Protein AF-E6ML93-F1 (afdb_monomer_lite)

Organism: NCBI:txid888832

Foldseek 3Di:
DDDDDDPPDDPPDPDDDPDDDPVPPDLVRSLVVLVVVLVVLVVDPVLVVDPVSVVVSVVSVVVSVVSVVVVVVP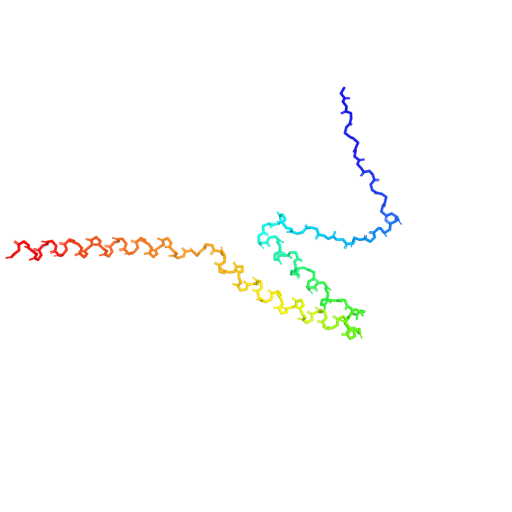DDDPCPVVVVVVVVVVVVVVVVVVVVVVVD

Structure (mmCIF, N/CA/C/O backbone):
data_AF-E6ML93-F1
#
_entry.id   AF-E6ML93-F1
#
loop_
_atom_site.group_PDB
_atom_site.id
_atom_site.type_symbol
_atom_site.label_atom_id
_atom_site.label_alt_id
_atom_site.label_comp_id
_atom_site.label_asym_id
_atom_site.label_entity_id
_atom_site.label_seq_id
_atom_site.pdbx_PDB_ins_code
_atom_site.Cartn_x
_atom_site.Cartn_y
_atom_site.Cartn_z
_atom_site.occupancy
_atom_site.B_iso_or_equiv
_atom_site.auth_seq_id
_atom_site.auth_comp_id
_atom_site.auth_asym_id
_atom_site.auth_atom_id
_atom_site.pdbx_PDB_model_num
ATOM 1 N N . MET A 1 1 ? 18.439 34.388 29.433 1.00 46.72 1 MET A N 1
ATOM 2 C CA . MET A 1 1 ? 18.130 33.172 28.654 1.00 46.72 1 MET A CA 1
ATOM 3 C C . MET A 1 1 ? 16.650 32.902 28.837 1.00 46.72 1 MET A C 1
ATOM 5 O O . MET A 1 1 ? 16.249 32.885 29.992 1.00 46.72 1 MET A O 1
ATOM 9 N N . PRO A 1 2 ? 15.820 32.822 27.786 1.00 44.69 2 PRO A N 1
ATOM 10 C CA . PRO A 1 2 ? 14.418 32.488 27.986 1.00 44.69 2 PRO A CA 1
ATOM 11 C C . PRO A 1 2 ? 14.290 30.976 28.191 1.00 44.69 2 PRO A C 1
ATOM 13 O O . PRO A 1 2 ? 14.747 30.184 27.366 1.00 44.69 2 PRO A O 1
ATOM 16 N N . GLU A 1 3 ? 13.727 30.597 29.334 1.00 46.41 3 GLU A N 1
ATOM 17 C CA . GLU A 1 3 ? 13.423 29.215 29.683 1.00 46.41 3 GLU A CA 1
ATOM 18 C C . GLU A 1 3 ? 12.369 28.643 28.729 1.00 46.41 3 GLU A C 1
ATOM 20 O O . GLU A 1 3 ? 11.374 29.291 28.404 1.00 46.41 3 GLU A O 1
ATOM 25 N N . THR A 1 4 ? 12.608 27.421 28.258 1.00 53.28 4 THR A N 1
ATOM 26 C CA . THR A 1 4 ? 11.648 26.673 27.444 1.00 53.28 4 THR A CA 1
ATOM 27 C C . THR A 1 4 ? 10.592 26.098 28.379 1.00 53.28 4 THR A C 1
ATOM 29 O O . THR A 1 4 ? 10.860 25.149 29.113 1.00 53.28 4 THR A O 1
ATOM 32 N N . THR A 1 5 ? 9.397 26.682 28.379 1.00 48.41 5 THR A N 1
ATOM 33 C CA . THR A 1 5 ? 8.251 26.147 29.113 1.00 48.41 5 THR A CA 1
ATOM 34 C C . THR A 1 5 ? 7.793 24.847 28.452 1.00 48.41 5 THR A C 1
ATOM 36 O O . THR A 1 5 ? 7.160 24.839 27.397 1.00 48.41 5 THR A O 1
ATOM 39 N N . LEU A 1 6 ? 8.141 23.716 29.067 1.00 51.06 6 LEU A N 1
ATOM 40 C CA . LEU A 1 6 ? 7.543 22.420 28.755 1.00 51.06 6 LEU A CA 1
ATOM 41 C C . LEU A 1 6 ? 6.042 22.500 29.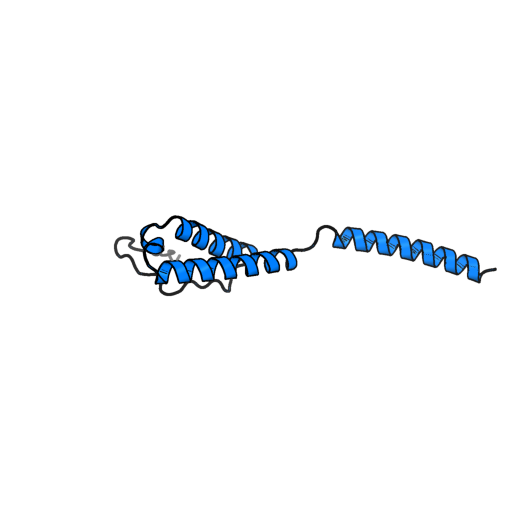064 1.00 51.06 6 LEU A C 1
ATOM 43 O O . LEU A 1 6 ? 5.653 22.733 30.207 1.00 51.06 6 LEU A O 1
ATOM 47 N N . SER A 1 7 ? 5.211 22.337 28.032 1.00 51.94 7 SER A N 1
ATOM 48 C CA . SER A 1 7 ? 3.752 22.292 28.150 1.00 51.94 7 SER A CA 1
ATOM 49 C C . SER A 1 7 ? 3.344 21.117 29.042 1.00 51.94 7 SER A C 1
ATOM 51 O O . SER A 1 7 ? 3.380 19.959 28.621 1.00 51.94 7 SER A O 1
ATOM 53 N N . THR A 1 8 ? 2.988 21.399 30.294 1.00 50.34 8 THR A N 1
ATOM 54 C CA . THR A 1 8 ? 2.405 20.424 31.217 1.00 50.34 8 THR A CA 1
ATOM 55 C C . THR A 1 8 ? 0.971 20.138 30.787 1.00 50.34 8 THR A C 1
ATOM 57 O O . THR A 1 8 ? 0.040 20.823 31.206 1.00 50.34 8 THR A O 1
ATOM 60 N N . HIS A 1 9 ? 0.789 19.148 29.915 1.00 57.34 9 HIS A N 1
ATOM 61 C CA . HIS A 1 9 ? -0.539 18.633 29.604 1.00 57.34 9 HIS A CA 1
ATOM 62 C C . HIS A 1 9 ? -1.047 17.801 30.787 1.00 57.34 9 HIS A C 1
ATOM 64 O O . HIS A 1 9 ? -0.460 16.785 31.152 1.00 57.34 9 HIS A O 1
ATOM 70 N N . ASP A 1 10 ? -2.127 18.274 31.405 1.00 51.38 10 ASP A N 1
ATOM 71 C CA . ASP A 1 10 ? -2.865 17.567 32.446 1.00 51.38 10 ASP A CA 1
ATOM 72 C C . ASP A 1 10 ? -3.666 16.414 31.816 1.00 51.38 10 ASP A C 1
ATOM 74 O O . ASP A 1 10 ? -4.668 16.637 31.138 1.00 51.38 10 ASP A O 1
ATOM 78 N N . PHE A 1 11 ? -3.216 15.172 32.022 1.00 57.94 11 PHE A N 1
ATOM 79 C CA . PHE A 1 11 ? -3.864 13.962 31.493 1.00 57.94 11 PHE A CA 1
ATOM 80 C C . PHE A 1 11 ? -5.152 13.572 32.241 1.00 57.94 11 PHE A C 1
ATOM 82 O O . PHE A 1 11 ? -5.781 12.572 31.895 1.00 57.94 11 PHE A O 1
ATOM 89 N N . THR A 1 12 ? -5.551 14.327 33.270 1.00 58.28 12 THR A N 1
ATOM 90 C CA . THR A 1 12 ? -6.735 14.025 34.092 1.00 58.28 12 THR A CA 1
ATOM 91 C C . THR A 1 12 ? -8.039 14.490 33.436 1.00 58.28 12 THR A C 1
ATOM 93 O O . THR A 1 12 ? -9.109 13.961 33.728 1.00 58.28 12 THR A O 1
ATOM 96 N N . ASN A 1 13 ? -7.949 15.431 32.493 1.00 58.75 13 ASN A N 1
ATOM 97 C CA . ASN A 1 13 ? -9.050 15.844 31.636 1.00 58.75 13 ASN A CA 1
ATOM 98 C C . ASN A 1 13 ? -8.859 15.188 30.267 1.00 58.75 13 ASN A C 1
ATOM 100 O O . ASN A 1 13 ? -8.011 15.612 29.484 1.00 58.75 13 ASN A O 1
ATOM 104 N N . VAL A 1 14 ? -9.622 14.130 29.977 1.00 60.66 14 VAL A N 1
ATOM 105 C CA . VAL A 1 14 ? -9.615 13.495 28.651 1.00 60.66 14 VAL A CA 1
ATOM 106 C C . VAL A 1 14 ? -10.206 14.488 27.652 1.00 60.66 14 VAL A C 1
ATOM 108 O O . VAL A 1 14 ? -11.418 14.559 27.469 1.00 60.66 14 VAL A O 1
ATOM 111 N N . VAL A 1 15 ? -9.349 15.301 27.039 1.00 69.56 15 VAL A N 1
ATOM 112 C CA . VAL A 1 15 ? -9.730 16.140 25.906 1.00 69.56 15 VAL A CA 1
ATOM 113 C C . VAL A 1 15 ? -9.877 15.214 24.707 1.00 69.56 15 VAL A C 1
ATOM 115 O O . VAL A 1 15 ? -8.919 14.564 24.287 1.00 69.56 15 VAL A O 1
ATOM 118 N N . GLU A 1 16 ? -11.095 15.119 24.183 1.00 72.75 16 GLU A N 1
ATOM 119 C CA . GLU A 1 16 ? -11.364 14.363 22.967 1.00 72.75 16 GLU A CA 1
ATOM 120 C C . GLU A 1 16 ? -10.593 14.983 21.794 1.00 72.75 16 GLU A C 1
ATOM 122 O O . GLU A 1 16 ? -10.640 16.194 21.557 1.00 72.75 16 GLU A O 1
ATOM 127 N N . ILE A 1 17 ? -9.854 14.154 21.057 1.00 75.44 17 ILE A N 1
ATOM 128 C CA . ILE A 1 17 ? -9.166 14.594 19.845 1.00 75.44 17 ILE A CA 1
ATOM 129 C C . ILE A 1 17 ? -10.212 14.687 18.734 1.00 75.44 17 ILE A C 1
ATOM 131 O O . ILE A 1 17 ? -10.640 13.673 18.191 1.00 75.44 17 ILE A O 1
ATOM 135 N N . VAL A 1 18 ? -10.608 15.913 18.390 1.00 72.94 18 VAL A N 1
ATOM 136 C CA . VAL A 1 18 ? -11.634 16.178 17.365 1.00 72.94 18 VAL A CA 1
ATOM 137 C C . VAL A 1 18 ? -11.100 15.960 15.942 1.00 72.94 18 VAL A C 1
ATOM 139 O O . VAL A 1 18 ? -11.849 15.569 15.050 1.00 72.94 18 VAL A O 1
ATOM 142 N N . LEU A 1 19 ? -9.804 16.198 15.710 1.00 76.81 19 LEU A N 1
ATOM 143 C CA . LEU A 1 19 ? -9.170 16.034 14.402 1.00 76.81 19 LEU A CA 1
ATOM 144 C C . LEU A 1 19 ? -7.708 15.608 14.557 1.00 76.81 19 LEU A C 1
ATOM 146 O O . LEU 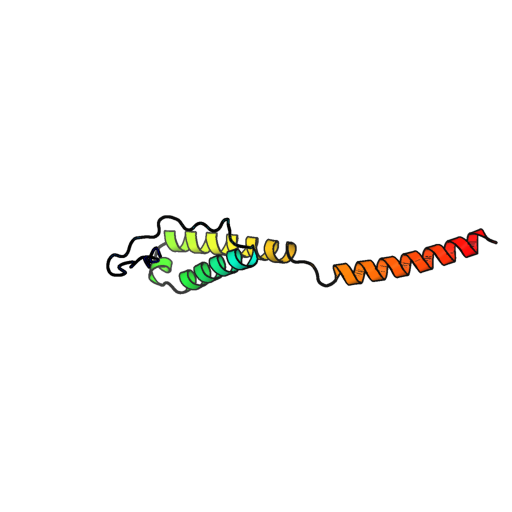A 1 19 ? -6.983 16.156 15.384 1.00 76.81 19 LEU A O 1
ATOM 150 N N . THR A 1 20 ? -7.269 14.668 13.720 1.00 82.06 20 THR A N 1
ATOM 151 C CA . THR A 1 20 ? -5.849 14.331 13.556 1.00 82.06 20 THR A CA 1
ATOM 152 C C . THR A 1 20 ? -5.403 14.768 12.164 1.00 82.06 20 THR A C 1
ATOM 154 O O . THR A 1 20 ? -5.960 14.304 11.172 1.00 82.06 20 THR A O 1
ATOM 157 N N . ASP A 1 21 ? -4.420 15.665 12.083 1.00 86.00 21 ASP A N 1
ATOM 158 C CA . ASP A 1 21 ? -3.811 16.053 10.808 1.00 86.00 21 ASP A CA 1
ATOM 159 C C . ASP A 1 21 ? -2.804 14.983 10.362 1.00 86.00 21 ASP A C 1
ATOM 161 O O . ASP A 1 21 ? -1.768 14.777 10.997 1.00 86.00 21 ASP A O 1
ATOM 165 N N . LEU A 1 22 ? -3.125 14.298 9.264 1.00 88.12 22 LEU A N 1
ATOM 166 C CA . LEU A 1 22 ? -2.285 13.266 8.660 1.00 88.12 22 LEU A CA 1
ATOM 167 C C . LEU A 1 22 ? -1.602 13.743 7.368 1.00 88.12 22 LEU A C 1
ATOM 169 O O . LEU A 1 22 ? -0.828 12.991 6.778 1.00 88.12 22 LEU A O 1
ATOM 173 N N . SER A 1 23 ? -1.837 14.985 6.922 1.00 87.00 23 SER A N 1
ATOM 174 C CA . SER A 1 23 ? -1.396 15.463 5.601 1.00 87.00 23 SER A CA 1
ATOM 175 C C . SER A 1 23 ? 0.120 15.630 5.492 1.00 87.00 23 SER A C 1
ATOM 177 O O . SER A 1 23 ? 0.667 15.735 4.396 1.00 87.00 23 SER A O 1
ATOM 179 N N . ARG A 1 24 ? 0.804 15.703 6.636 1.00 88.62 24 ARG A N 1
ATOM 180 C CA . ARG A 1 24 ? 2.259 15.865 6.732 1.00 88.62 24 ARG A CA 1
ATOM 181 C C . ARG A 1 24 ? 3.004 14.539 6.880 1.00 88.62 24 ARG A C 1
ATOM 183 O O . ARG A 1 24 ? 4.234 14.548 6.928 1.00 88.62 24 ARG A O 1
ATOM 190 N N . LEU A 1 25 ? 2.290 13.416 6.985 1.00 90.88 25 LEU A N 1
ATOM 191 C CA . LEU A 1 25 ? 2.902 12.095 7.069 1.00 90.88 25 LEU A CA 1
ATOM 192 C C . LEU A 1 25 ? 3.364 11.636 5.686 1.00 90.88 25 LEU A C 1
ATOM 194 O O . LEU A 1 25 ? 2.689 11.846 4.682 1.00 90.88 25 LEU A O 1
ATOM 198 N N . ASN A 1 26 ? 4.518 10.970 5.636 1.00 91.44 26 ASN A N 1
ATOM 199 C CA . ASN A 1 26 ? 4.894 10.233 4.433 1.00 91.44 26 ASN A CA 1
ATOM 200 C C . ASN A 1 26 ? 3.945 9.036 4.230 1.00 91.44 26 ASN A C 1
ATOM 202 O O . ASN A 1 26 ? 3.368 8.537 5.198 1.00 91.44 26 ASN A O 1
ATOM 206 N N . ASN A 1 27 ? 3.819 8.552 2.988 1.00 89.56 27 ASN A N 1
ATOM 207 C CA . ASN A 1 27 ? 2.871 7.486 2.626 1.00 89.56 27 ASN A CA 1
ATOM 208 C C . ASN A 1 27 ? 2.997 6.241 3.518 1.00 89.56 27 ASN A C 1
ATOM 210 O O . ASN A 1 27 ? 1.994 5.660 3.917 1.00 89.56 27 ASN A O 1
ATOM 214 N N . GLY A 1 28 ? 4.226 5.848 3.872 1.00 90.12 28 GLY A N 1
ATOM 215 C CA . GLY A 1 28 ? 4.459 4.701 4.749 1.00 90.12 28 GLY A CA 1
ATOM 216 C C . GLY A 1 28 ? 3.949 4.931 6.175 1.00 90.12 28 GLY A C 1
ATOM 217 O O . GLY A 1 28 ? 3.288 4.065 6.739 1.00 90.12 28 GLY A O 1
ATOM 218 N N . ALA A 1 29 ? 4.220 6.100 6.756 1.00 92.38 29 ALA A N 1
ATOM 219 C CA . ALA A 1 29 ? 3.761 6.465 8.094 1.00 92.38 29 ALA A CA 1
ATOM 220 C C . ALA A 1 29 ? 2.236 6.626 8.154 1.00 92.38 29 ALA A C 1
ATOM 222 O O . ALA A 1 29 ? 1.618 6.182 9.121 1.00 92.38 29 ALA A O 1
ATOM 223 N N . HIS A 1 30 ? 1.637 7.210 7.112 1.00 93.56 30 HIS A N 1
ATOM 224 C CA . HIS A 1 30 ? 0.187 7.303 6.970 1.00 93.56 30 HIS A CA 1
ATOM 225 C C . HIS A 1 30 ? -0.452 5.906 6.959 1.00 93.56 30 HIS A C 1
ATOM 227 O O . HIS A 1 30 ? -1.287 5.603 7.811 1.00 93.56 30 HIS A O 1
ATOM 233 N N . PHE A 1 31 ? 0.028 5.017 6.085 1.00 93.81 31 PHE A N 1
ATOM 234 C CA . PHE A 1 31 ? -0.480 3.651 5.980 1.00 93.81 31 PHE A CA 1
ATOM 235 C C . PHE A 1 31 ? -0.360 2.873 7.297 1.00 93.81 31 PHE A C 1
ATOM 237 O O . PHE A 1 31 ? -1.313 2.232 7.739 1.00 93.81 31 PHE A O 1
ATOM 244 N N . GLN A 1 32 ? 0.793 2.955 7.971 1.00 94.12 32 GLN A N 1
ATOM 245 C CA . GLN A 1 32 ? 0.997 2.283 9.260 1.00 94.12 32 GLN A CA 1
ATOM 246 C C . GLN A 1 32 ? 0.050 2.807 10.344 1.00 94.12 32 GLN A C 1
ATOM 248 O O . GLN A 1 32 ? -0.461 2.024 11.145 1.00 94.12 32 GLN A O 1
ATOM 253 N N . PHE A 1 33 ? -0.221 4.114 10.365 1.00 93.75 33 PHE A N 1
ATOM 254 C CA . PHE A 1 33 ? -1.191 4.690 11.289 1.00 93.75 33 PHE A CA 1
ATOM 255 C C . PHE A 1 33 ? -2.599 4.126 11.050 1.00 93.75 33 PHE A C 1
ATOM 257 O O . PHE A 1 33 ? -3.212 3.609 11.986 1.00 93.75 33 PHE A O 1
ATOM 264 N N . ILE A 1 34 ? -3.085 4.151 9.805 1.00 93.69 34 ILE A N 1
ATOM 265 C CA . ILE A 1 34 ? -4.421 3.639 9.459 1.00 93.69 34 ILE A CA 1
ATOM 266 C C . ILE A 1 34 ? -4.525 2.135 9.741 1.00 93.69 34 ILE A C 1
ATOM 268 O O . ILE A 1 34 ? -5.527 1.682 10.301 1.00 93.69 34 ILE A O 1
ATOM 272 N N . LYS A 1 35 ? -3.472 1.366 9.446 1.00 94.62 35 LYS A N 1
ATOM 273 C CA . LYS A 1 35 ? -3.396 -0.061 9.771 1.00 94.62 35 LYS A CA 1
ATOM 274 C C . LYS A 1 35 ? -3.522 -0.312 11.273 1.00 94.62 35 LYS A C 1
ATOM 276 O O . LYS A 1 35 ? -4.347 -1.122 11.678 1.00 94.62 35 LYS A O 1
ATOM 281 N N . ASN A 1 36 ? -2.771 0.411 12.104 1.00 94.50 36 ASN A N 1
ATOM 282 C CA . ASN A 1 36 ? -2.840 0.265 13.561 1.00 94.50 36 ASN A CA 1
ATOM 283 C C . ASN A 1 36 ? -4.234 0.601 14.111 1.00 94.50 36 ASN A C 1
ATOM 285 O O . ASN A 1 36 ? -4.726 -0.080 15.012 1.00 94.50 36 ASN A O 1
ATOM 289 N N . VAL A 1 37 ? -4.883 1.631 13.559 1.00 91.75 37 VAL A N 1
ATOM 290 C CA . VAL A 1 37 ? -6.263 1.992 13.909 1.00 91.75 37 VAL A CA 1
ATOM 291 C C . VAL A 1 37 ? -7.229 0.870 13.523 1.00 91.75 37 VAL A C 1
ATOM 293 O O . VAL A 1 37 ? -8.035 0.454 14.355 1.00 91.75 37 VAL A O 1
ATOM 296 N N . SER A 1 38 ? -7.116 0.331 12.305 1.00 92.19 38 SER A N 1
ATOM 297 C CA . SER A 1 38 ? -7.938 -0.788 11.828 1.00 92.19 38 SER A CA 1
ATOM 298 C C . SER A 1 38 ? -7.750 -2.051 12.679 1.00 92.19 38 SER A C 1
ATOM 300 O O . SER A 1 38 ? -8.734 -2.634 13.138 1.00 92.19 38 SER A O 1
ATOM 302 N N . ASP A 1 39 ? -6.500 -2.413 12.989 1.00 91.62 39 ASP A N 1
ATOM 303 C CA . ASP A 1 39 ? -6.152 -3.554 13.842 1.00 91.62 39 ASP A CA 1
ATOM 304 C C . ASP A 1 39 ? -6.734 -3.376 15.257 1.00 91.62 39 ASP A C 1
ATOM 306 O O . ASP A 1 39 ? -7.309 -4.306 15.831 1.00 91.62 39 ASP A O 1
ATOM 310 N N . ARG A 1 40 ? -6.670 -2.160 15.819 1.00 91.12 40 ARG A N 1
ATOM 311 C CA . ARG A 1 40 ? -7.250 -1.863 17.135 1.00 91.12 40 ARG A CA 1
ATOM 312 C C . ARG A 1 40 ? -8.774 -1.962 17.126 1.00 91.12 40 ARG A C 1
ATOM 314 O O . ARG A 1 40 ? -9.331 -2.609 18.015 1.00 91.12 40 ARG A O 1
ATOM 321 N N . LEU A 1 41 ? -9.437 -1.383 16.125 1.00 88.19 41 LEU A N 1
ATOM 322 C CA . LEU A 1 41 ? -10.889 -1.483 15.922 1.00 88.19 41 LEU A CA 1
ATOM 323 C C . LEU A 1 41 ? -11.341 -2.942 15.787 1.00 88.19 41 LEU A C 1
ATOM 325 O O . LEU A 1 41 ? -12.372 -3.330 16.333 1.00 88.19 41 LEU A O 1
ATOM 329 N N . ALA A 1 42 ? -10.535 -3.784 15.140 1.00 83.06 42 ALA A N 1
ATOM 330 C CA . ALA A 1 42 ? -10.794 -5.214 15.037 1.00 83.06 42 ALA A CA 1
ATOM 331 C C . ALA A 1 42 ? -10.669 -5.963 16.378 1.00 83.06 42 ALA A C 1
ATOM 333 O O . ALA A 1 42 ? -11.116 -7.104 16.466 1.00 83.06 42 ALA A O 1
ATOM 334 N N . THR A 1 43 ? -10.117 -5.365 17.433 1.00 87.56 43 THR A N 1
ATOM 335 C CA . THR A 1 43 ? -10.085 -5.963 18.783 1.00 87.56 43 THR A CA 1
ATOM 336 C C . THR A 1 43 ? -11.145 -5.399 19.728 1.00 87.56 43 THR A C 1
ATOM 338 O O . THR A 1 43 ? -11.399 -6.000 20.769 1.00 87.56 43 THR A O 1
ATOM 341 N N . ASP A 1 44 ? -11.786 -4.280 19.378 1.00 86.56 44 ASP A N 1
ATOM 342 C CA . ASP A 1 44 ? -12.769 -3.623 20.239 1.00 86.56 44 ASP A CA 1
ATOM 343 C C . ASP A 1 44 ? -14.147 -4.297 20.141 1.00 86.56 44 ASP A C 1
ATOM 345 O O . ASP A 1 44 ? -14.857 -4.204 19.137 1.00 86.56 44 ASP A O 1
ATOM 349 N N . THR A 1 45 ? -14.536 -4.990 21.210 1.00 82.06 45 THR A N 1
ATOM 350 C CA . THR A 1 45 ? -15.798 -5.733 21.289 1.00 82.06 45 THR A CA 1
ATOM 351 C C . THR A 1 45 ? -17.021 -4.815 21.276 1.00 82.06 45 THR A C 1
ATOM 353 O O . THR A 1 45 ? -18.023 -5.150 20.650 1.00 82.06 45 THR A O 1
ATOM 356 N N . LYS A 1 46 ? -16.939 -3.629 21.895 1.00 83.25 46 LYS A N 1
ATOM 357 C CA . LYS A 1 46 ? -18.085 -2.710 22.013 1.00 83.25 46 LYS A CA 1
ATOM 358 C C . LYS A 1 46 ? -18.443 -2.089 20.667 1.00 83.25 46 LYS A C 1
ATOM 360 O O . LYS A 1 46 ? -19.617 -1.917 20.350 1.00 83.25 46 LYS A O 1
ATOM 365 N N . ILE A 1 47 ? -17.432 -1.769 19.859 1.00 79.25 47 ILE A N 1
ATOM 366 C CA . ILE A 1 47 ? -17.638 -1.214 18.514 1.00 79.25 47 ILE A CA 1
ATOM 367 C C . ILE A 1 47 ? -18.186 -2.289 17.570 1.00 79.25 47 ILE A C 1
ATOM 369 O O . ILE A 1 47 ? -19.055 -1.998 16.749 1.00 79.25 47 ILE A O 1
ATOM 373 N N . LYS A 1 48 ? -17.741 -3.542 17.716 1.00 76.94 48 LYS A N 1
ATOM 374 C CA . LYS A 1 48 ? -18.233 -4.668 16.909 1.00 76.94 48 LYS A CA 1
ATOM 375 C C . LYS A 1 48 ? -19.687 -5.036 17.168 1.00 76.94 48 LYS A C 1
ATOM 377 O O . LYS A 1 48 ? -20.343 -5.526 16.256 1.00 76.94 48 LYS A O 1
ATOM 382 N N . GLU A 1 49 ? -20.191 -4.832 18.377 1.00 84.00 49 GLU A N 1
ATOM 383 C CA . GLU A 1 49 ? -21.595 -5.103 18.711 1.00 84.00 49 GLU A CA 1
ATOM 384 C C . GLU A 1 49 ? -22.548 -4.040 18.133 1.00 84.00 49 GLU A C 1
ATOM 386 O O . GLU A 1 49 ? -23.739 -4.295 17.962 1.00 84.00 49 GLU A O 1
ATOM 391 N N . ASN A 1 50 ? -22.029 -2.863 17.769 1.00 87.69 50 ASN A N 1
ATOM 392 C CA . ASN A 1 50 ? -22.801 -1.785 17.162 1.00 87.69 50 ASN A CA 1
ATOM 393 C C . ASN A 1 50 ? -22.835 -1.915 15.626 1.00 87.69 50 ASN A C 1
ATOM 395 O O . ASN A 1 50 ? -21.795 -1.916 14.969 1.00 87.69 50 ASN A O 1
ATOM 399 N N . ALA A 1 51 ? -24.034 -1.933 15.033 1.00 86.69 51 ALA A N 1
ATOM 400 C CA . ALA A 1 51 ? -24.222 -2.002 13.579 1.00 86.69 51 ALA A CA 1
ATOM 401 C C . ALA A 1 51 ? -23.537 -0.850 12.812 1.00 86.69 51 ALA A C 1
ATOM 403 O O . ALA A 1 51 ? -22.976 -1.067 11.738 1.00 86.69 51 ALA A O 1
ATOM 404 N N . VAL A 1 52 ? -23.528 0.363 13.375 1.00 87.88 52 VAL A N 1
ATOM 405 C CA . VAL A 1 52 ? -22.805 1.513 12.804 1.00 87.88 52 VAL A CA 1
ATOM 406 C C . VAL A 1 52 ? -21.297 1.270 12.864 1.00 87.88 52 VAL A C 1
ATOM 408 O O . VAL A 1 52 ? -20.591 1.513 11.889 1.00 87.88 52 VAL A O 1
ATOM 411 N N . GLY A 1 53 ? -20.808 0.723 13.981 1.00 84.88 53 GLY A N 1
ATOM 412 C CA . GLY A 1 53 ? -19.401 0.366 14.156 1.00 84.88 53 GLY A CA 1
ATOM 413 C C . GLY A 1 53 ? -18.936 -0.682 13.145 1.00 84.88 53 GLY A C 1
ATOM 414 O O . GLY A 1 53 ? -17.888 -0.514 12.528 1.00 84.88 53 GLY A O 1
ATOM 415 N N . GLN A 1 54 ? -19.747 -1.711 12.886 1.00 86.62 54 GLN A N 1
ATOM 416 C CA . GLN A 1 54 ? -19.455 -2.716 11.857 1.00 86.62 54 GLN A CA 1
ATOM 417 C C . GLN A 1 54 ? -19.361 -2.111 10.451 1.00 86.62 54 GLN A C 1
ATOM 419 O O . GLN A 1 54 ? -18.447 -2.454 9.698 1.00 86.62 54 GLN A O 1
ATOM 424 N N . ALA A 1 55 ? -20.273 -1.200 10.098 1.00 88.81 55 ALA A N 1
ATOM 425 C CA . ALA A 1 55 ? -20.245 -0.521 8.804 1.00 88.81 55 ALA A CA 1
ATOM 426 C C . ALA A 1 55 ? -18.975 0.330 8.634 1.00 88.81 55 ALA A C 1
ATOM 428 O O . ALA A 1 55 ? -18.344 0.286 7.578 1.00 88.81 55 ALA A O 1
A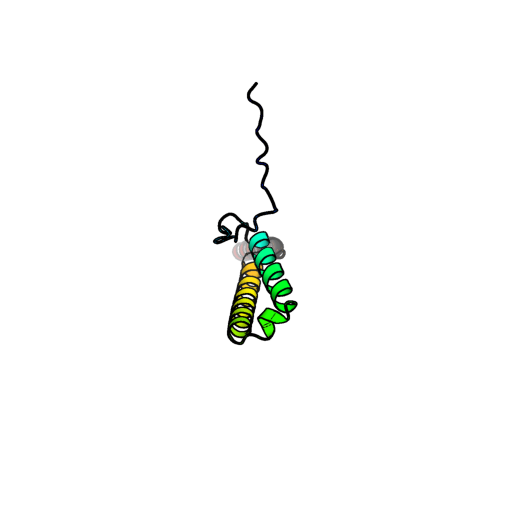TOM 429 N N . VAL A 1 56 ? -18.564 1.045 9.687 1.00 87.94 56 VAL A N 1
ATOM 430 C CA . VAL A 1 56 ? -17.328 1.843 9.696 1.00 87.94 56 VAL A CA 1
ATOM 431 C C . VAL A 1 56 ? -16.090 0.955 9.592 1.00 87.94 56 VAL A C 1
ATOM 433 O O . VAL A 1 56 ? -15.207 1.254 8.793 1.00 87.94 56 VAL A O 1
ATOM 436 N N . ILE A 1 57 ? -16.030 -0.155 10.338 1.00 89.75 57 ILE A N 1
ATOM 437 C CA . ILE A 1 57 ? -14.918 -1.116 10.257 1.00 89.75 57 ILE A CA 1
ATOM 438 C C . ILE A 1 57 ? -14.792 -1.651 8.832 1.00 89.75 57 ILE A C 1
ATOM 440 O O . ILE A 1 57 ? -13.701 -1.634 8.271 1.00 89.75 57 ILE A O 1
ATOM 444 N N . LYS A 1 58 ? -15.906 -2.069 8.222 1.00 91.06 58 LYS A N 1
ATOM 445 C CA . LYS A 1 58 ? -15.911 -2.572 6.847 1.00 91.06 58 LYS A CA 1
ATOM 446 C C . LYS A 1 58 ? -15.397 -1.520 5.859 1.00 91.06 58 LYS A C 1
ATOM 448 O O . LYS A 1 58 ? -14.498 -1.820 5.078 1.00 91.06 58 LYS A O 1
ATOM 453 N N . ALA A 1 59 ? -15.922 -0.295 5.927 1.00 92.75 59 ALA A N 1
ATOM 454 C CA . ALA A 1 59 ? -15.489 0.798 5.058 1.00 92.75 59 ALA A CA 1
ATOM 455 C C . ALA A 1 59 ? -13.996 1.124 5.240 1.00 92.75 59 ALA A C 1
ATOM 457 O O . ALA A 1 59 ? -13.282 1.335 4.261 1.00 92.75 59 ALA A O 1
ATOM 458 N N . LEU A 1 60 ? -13.504 1.112 6.484 1.00 92.69 60 LEU A N 1
ATOM 459 C CA . LEU A 1 60 ? -12.095 1.340 6.790 1.00 92.69 60 LEU A CA 1
ATOM 460 C C . LEU A 1 60 ? -11.200 0.227 6.232 1.00 92.69 60 LEU A C 1
ATOM 462 O O . LEU A 1 60 ? -10.155 0.519 5.661 1.00 92.69 60 LEU A O 1
ATOM 466 N N . THR A 1 61 ? -11.597 -1.040 6.364 1.00 92.81 61 THR A N 1
ATOM 467 C CA . THR A 1 61 ? -10.831 -2.172 5.823 1.00 92.81 61 THR A CA 1
ATOM 468 C C . THR A 1 61 ? -10.781 -2.146 4.292 1.00 92.81 61 THR A C 1
ATOM 470 O O . THR A 1 61 ? -9.728 -2.410 3.713 1.00 92.81 61 THR A O 1
ATOM 473 N N . GLU A 1 62 ? -11.879 -1.784 3.623 1.00 95.12 62 GLU A N 1
ATOM 474 C CA . GLU A 1 62 ? -11.916 -1.612 2.161 1.00 95.12 62 GLU A CA 1
ATOM 475 C C . GLU A 1 62 ? -11.013 -0.454 1.695 1.00 95.12 62 GLU A C 1
ATOM 477 O O . GLU A 1 62 ? -10.271 -0.587 0.713 1.00 95.12 62 GLU A O 1
ATOM 482 N N . ALA A 1 63 ? -11.019 0.665 2.427 1.00 93.94 63 ALA A N 1
ATOM 483 C CA . ALA A 1 63 ? -10.124 1.790 2.171 1.00 93.94 63 ALA A CA 1
ATOM 484 C C . ALA A 1 63 ? -8.648 1.409 2.387 1.00 93.94 63 ALA A C 1
ATOM 486 O O . ALA A 1 63 ? -7.816 1.711 1.533 1.00 93.94 63 ALA A O 1
ATOM 487 N N . LEU A 1 64 ? -8.331 0.679 3.462 1.00 94.69 64 LEU A N 1
ATOM 488 C CA . LEU A 1 64 ? -6.973 0.218 3.762 1.00 94.69 64 LEU A CA 1
ATOM 489 C C . LEU A 1 64 ? -6.437 -0.734 2.683 1.00 94.69 64 LEU A C 1
ATOM 491 O O . LEU A 1 64 ? -5.288 -0.608 2.273 1.00 94.69 64 LEU A O 1
ATOM 495 N N . ALA A 1 65 ? -7.266 -1.649 2.171 1.00 94.62 65 ALA A N 1
ATOM 496 C CA . ALA A 1 65 ? -6.880 -2.532 1.066 1.00 94.62 65 ALA A CA 1
ATOM 497 C C . ALA A 1 65 ? -6.581 -1.749 -0.225 1.00 94.62 65 ALA A C 1
ATOM 499 O O . ALA A 1 65 ? -5.676 -2.087 -0.991 1.00 94.62 65 ALA A O 1
ATOM 500 N N . THR A 1 66 ? -7.338 -0.677 -0.463 1.00 93.88 66 THR A N 1
ATOM 501 C CA . THR A 1 66 ? -7.096 0.231 -1.586 1.00 93.88 66 THR A CA 1
ATOM 502 C C . THR A 1 66 ? -5.784 0.996 -1.398 1.00 93.88 66 THR A C 1
ATOM 504 O O . THR A 1 66 ? -4.996 1.099 -2.338 1.00 93.88 66 THR A O 1
ATOM 507 N N . GLU A 1 67 ? -5.520 1.492 -0.189 1.00 92.75 67 GLU A N 1
ATOM 508 C CA . GLU A 1 67 ? -4.278 2.188 0.152 1.00 92.75 67 GLU A CA 1
ATOM 509 C C . GLU A 1 67 ? -3.051 1.277 0.011 1.00 92.75 67 GLU A C 1
ATOM 511 O O . GLU A 1 67 ? -2.071 1.693 -0.598 1.00 92.75 67 GLU A O 1
ATOM 516 N N . ASP A 1 68 ? -3.123 0.023 0.472 1.00 94.44 68 ASP A N 1
ATOM 517 C CA . ASP A 1 68 ? -2.040 -0.967 0.353 1.00 94.44 68 ASP A CA 1
ATOM 518 C C . ASP A 1 68 ? -1.624 -1.177 -1.112 1.00 94.44 68 ASP A C 1
ATOM 520 O O . ASP A 1 68 ? -0.447 -1.085 -1.472 1.00 94.44 68 ASP A O 1
ATOM 524 N N . LYS A 1 69 ? -2.611 -1.332 -2.004 1.00 93.31 69 LYS A N 1
ATOM 525 C CA . LYS A 1 69 ? -2.379 -1.451 -3.449 1.00 93.31 69 LYS A CA 1
ATOM 526 C C . LYS A 1 69 ? -1.624 -0.243 -4.015 1.00 93.31 69 LYS A C 1
ATOM 528 O O . LYS A 1 69 ? -0.717 -0.409 -4.833 1.00 93.31 69 LYS A O 1
ATOM 533 N N . TYR A 1 70 ? -2.006 0.972 -3.623 1.00 91.81 70 TYR A N 1
ATOM 534 C CA . TYR A 1 70 ? -1.353 2.189 -4.111 1.00 91.81 70 TYR A CA 1
ATOM 535 C C . TYR A 1 70 ? -0.003 2.447 -3.442 1.00 91.81 70 TYR A C 1
ATOM 537 O O . TYR A 1 70 ? 0.894 2.988 -4.090 1.00 91.81 70 TYR A O 1
ATOM 545 N N . LEU A 1 71 ? 0.181 2.019 -2.192 1.00 91.44 71 LEU A N 1
ATOM 546 C CA . LEU A 1 71 ? 1.460 2.092 -1.502 1.00 91.44 71 LEU A CA 1
ATOM 547 C C . LEU A 1 71 ? 2.506 1.267 -2.250 1.00 91.44 71 LEU A C 1
ATOM 549 O O . LEU A 1 71 ? 3.562 1.806 -2.577 1.00 91.44 71 LEU A O 1
ATOM 553 N N . VAL A 1 72 ? 2.185 0.016 -2.596 1.00 88.69 72 VAL A N 1
ATOM 554 C CA . VAL A 1 72 ? 3.063 -0.855 -3.396 1.00 88.69 72 VAL A CA 1
ATOM 555 C C . VAL A 1 72 ? 3.415 -0.205 -4.736 1.00 88.69 72 VAL A C 1
ATOM 557 O O . VAL A 1 72 ? 4.577 -0.206 -5.129 1.00 88.69 72 VAL A O 1
ATOM 560 N N . LEU A 1 73 ? 2.443 0.413 -5.416 1.00 87.81 73 LEU A N 1
ATOM 561 C CA . LEU A 1 73 ? 2.689 1.101 -6.688 1.00 87.81 73 LEU A CA 1
ATOM 562 C C . LEU A 1 73 ? 3.578 2.347 -6.535 1.00 87.81 73 LEU A C 1
ATOM 564 O O . LEU A 1 73 ? 4.338 2.678 -7.442 1.00 87.81 73 LEU A O 1
ATOM 568 N N . SER A 1 74 ? 3.478 3.049 -5.404 1.00 86.69 74 SER A N 1
ATOM 569 C CA . SER A 1 74 ? 4.281 4.244 -5.122 1.00 86.69 74 SER A CA 1
ATOM 570 C C . SER A 1 74 ? 5.735 3.931 -4.756 1.00 86.69 74 SER A C 1
ATOM 572 O O . SER A 1 74 ? 6.590 4.817 -4.813 1.00 86.69 74 SER A O 1
ATOM 574 N N . GLN A 1 75 ? 6.031 2.688 -4.365 1.00 87.25 75 GLN A N 1
ATOM 575 C CA . GLN A 1 75 ? 7.379 2.273 -4.003 1.00 87.25 75 GLN A CA 1
ATOM 576 C C . GLN A 1 75 ? 8.256 2.130 -5.248 1.00 87.25 75 GLN A C 1
ATOM 578 O O . GLN A 1 75 ? 7.830 1.645 -6.297 1.00 87.25 75 GLN A O 1
ATOM 583 N N . LYS A 1 76 ? 9.528 2.528 -5.126 1.00 84.12 76 LYS A N 1
ATOM 584 C CA . LYS A 1 76 ? 10.517 2.273 -6.175 1.00 84.12 76 LYS A CA 1
ATOM 585 C C . LYS A 1 76 ? 10.666 0.758 -6.347 1.00 84.12 76 LYS A C 1
ATOM 587 O O . LYS A 1 76 ? 11.056 0.069 -5.407 1.00 84.12 76 LYS A O 1
ATOM 592 N N . SER A 1 77 ? 10.392 0.252 -7.549 1.00 85.12 77 SER A N 1
ATOM 593 C CA . SER A 1 77 ? 10.659 -1.148 -7.884 1.00 85.12 77 SER A CA 1
ATOM 594 C C . SER A 1 77 ? 12.163 -1.417 -7.847 1.00 85.12 77 SER A C 1
ATOM 596 O O . SER A 1 77 ? 12.952 -0.679 -8.442 1.00 85.12 77 SER A O 1
ATOM 598 N N . LEU A 1 78 ? 12.551 -2.497 -7.166 1.00 84.12 78 LEU A N 1
ATOM 599 C CA . LEU A 1 78 ? 13.943 -2.951 -7.091 1.00 84.12 78 LEU A CA 1
ATOM 600 C C . LEU A 1 78 ? 14.488 -3.370 -8.465 1.00 84.12 78 LEU A C 1
ATOM 602 O O . LEU A 1 78 ? 15.688 -3.300 -8.694 1.00 84.12 78 LEU A O 1
ATOM 606 N N . LEU A 1 79 ? 13.601 -3.758 -9.386 1.00 89.62 79 LEU A N 1
ATOM 607 C CA . LEU A 1 79 ? 13.966 -4.279 -10.703 1.00 89.62 79 LEU A CA 1
ATOM 608 C C . LEU A 1 79 ? 14.110 -3.190 -11.768 1.00 89.62 79 LEU A C 1
ATOM 610 O O . LEU A 1 79 ? 14.679 -3.451 -12.821 1.00 89.62 79 LEU A O 1
ATOM 614 N N . THR A 1 80 ? 13.596 -1.976 -11.537 1.00 90.81 80 THR A N 1
ATOM 615 C CA . THR A 1 80 ? 13.619 -0.915 -12.562 1.00 90.81 80 THR A CA 1
ATOM 616 C C . THR A 1 80 ? 15.043 -0.584 -13.003 1.00 90.81 80 THR A C 1
ATOM 618 O O . THR A 1 80 ? 15.294 -0.431 -14.196 1.00 90.81 80 THR A O 1
ATOM 621 N N . ASP A 1 81 ? 15.979 -0.515 -12.055 1.00 90.50 81 ASP A N 1
ATOM 622 C CA . ASP A 1 81 ? 17.378 -0.198 -12.355 1.00 90.50 81 ASP A CA 1
ATOM 623 C C . ASP A 1 81 ? 18.068 -1.362 -13.094 1.00 90.50 81 ASP A C 1
ATOM 625 O O . ASP A 1 81 ? 18.848 -1.143 -14.021 1.00 90.50 81 ASP A O 1
ATOM 629 N N . GLU A 1 82 ? 17.750 -2.607 -12.727 1.00 93.50 82 GLU A N 1
ATOM 630 C CA . GLU A 1 82 ? 18.271 -3.808 -13.392 1.00 93.50 82 GLU A CA 1
ATOM 631 C C . GLU A 1 82 ? 17.770 -3.921 -14.836 1.00 93.50 82 GLU A C 1
ATOM 633 O O . GLU A 1 82 ? 18.564 -4.157 -15.748 1.00 93.50 82 GLU A O 1
ATOM 638 N N . ILE A 1 83 ? 16.475 -3.678 -15.063 1.00 94.81 83 ILE A N 1
ATOM 639 C CA . ILE A 1 83 ? 15.866 -3.665 -16.399 1.00 94.81 83 ILE A CA 1
ATOM 640 C C . ILE A 1 83 ? 16.516 -2.583 -17.265 1.00 94.81 83 ILE A C 1
ATOM 642 O O . ILE A 1 83 ? 16.906 -2.862 -18.395 1.00 94.81 83 ILE A O 1
ATOM 646 N N . ALA A 1 84 ? 16.705 -1.374 -16.726 1.00 95.62 84 ALA A N 1
ATOM 647 C CA . ALA A 1 84 ? 17.346 -0.283 -17.456 1.00 95.62 84 ALA A CA 1
ATOM 648 C C . ALA A 1 84 ? 18.786 -0.627 -17.882 1.00 95.62 84 ALA A C 1
ATOM 650 O O . ALA A 1 84 ? 19.213 -0.282 -18.988 1.00 95.62 84 ALA A O 1
ATOM 651 N N . ASN A 1 85 ? 19.536 -1.333 -17.031 1.00 95.88 85 ASN A N 1
ATOM 652 C CA . ASN A 1 85 ? 20.882 -1.796 -17.364 1.00 95.88 85 ASN A CA 1
ATOM 653 C C . ASN A 1 85 ? 20.867 -2.883 -18.449 1.00 95.88 85 ASN A C 1
ATOM 655 O O . ASN A 1 85 ? 21.645 -2.796 -19.401 1.00 95.88 85 ASN A O 1
ATOM 659 N N . ALA A 1 86 ? 19.965 -3.861 -18.342 1.00 96.69 86 ALA A N 1
ATOM 660 C CA . ALA A 1 86 ? 19.809 -4.916 -19.342 1.00 96.69 86 ALA A CA 1
ATOM 661 C C . ALA A 1 86 ? 19.389 -4.355 -20.715 1.00 96.69 86 ALA A C 1
ATOM 663 O O . ALA A 1 86 ? 19.936 -4.749 -21.747 1.00 96.69 86 ALA A O 1
ATOM 664 N N . ASP A 1 87 ? 18.471 -3.384 -20.736 1.00 97.44 87 ASP A N 1
ATOM 665 C CA . ASP A 1 87 ? 18.057 -2.685 -21.956 1.00 97.44 87 ASP A CA 1
ATOM 666 C C . ASP A 1 87 ? 19.235 -1.952 -22.611 1.00 97.44 87 ASP A C 1
ATOM 668 O O . ASP A 1 87 ? 19.438 -2.050 -23.823 1.00 97.44 87 ASP A O 1
ATOM 672 N N . LYS A 1 88 ? 20.069 -1.277 -21.813 1.00 97.31 88 LYS A N 1
ATOM 673 C CA . LYS A 1 88 ? 21.266 -0.588 -22.311 1.00 97.31 88 LYS A CA 1
ATOM 674 C C . LYS A 1 88 ? 22.275 -1.553 -22.938 1.00 97.31 88 LYS A C 1
ATOM 676 O O . LYS A 1 88 ? 22.868 -1.234 -23.974 1.00 97.31 88 LYS A O 1
ATOM 681 N N . GLU A 1 89 ? 22.495 -2.712 -22.322 1.00 97.56 89 GLU A N 1
ATOM 682 C CA . GLU A 1 89 ? 23.389 -3.741 -22.860 1.00 97.56 89 GLU A CA 1
ATOM 683 C C . GLU A 1 89 ? 22.862 -4.280 -24.195 1.00 97.56 89 GLU A C 1
ATOM 685 O O . GLU A 1 89 ? 23.586 -4.275 -25.197 1.00 97.56 89 GLU A O 1
ATOM 690 N N . ARG A 1 90 ? 21.575 -4.644 -24.243 1.00 97.62 90 ARG A N 1
ATOM 691 C CA . ARG A 1 90 ? 20.902 -5.093 -25.468 1.00 97.62 90 ARG A CA 1
ATOM 692 C C . ARG A 1 90 ? 21.044 -4.071 -26.593 1.00 97.62 90 ARG A C 1
ATOM 694 O O . ARG A 1 90 ? 21.423 -4.433 -27.708 1.00 97.62 90 ARG A O 1
ATOM 701 N N . ASP A 1 91 ? 20.754 -2.805 -26.316 1.00 97.69 91 ASP A N 1
ATOM 702 C CA . ASP A 1 91 ? 20.775 -1.749 -27.328 1.00 97.69 91 ASP A CA 1
ATOM 703 C C . ASP A 1 91 ? 22.200 -1.489 -27.840 1.00 97.69 91 ASP A C 1
ATOM 705 O O . ASP A 1 91 ? 22.407 -1.242 -29.030 1.00 97.69 91 ASP A O 1
ATOM 709 N N . THR A 1 92 ? 23.205 -1.620 -26.970 1.00 97.12 92 THR A N 1
ATOM 710 C CA . THR A 1 92 ? 24.622 -1.531 -27.353 1.00 97.12 92 THR A CA 1
ATOM 711 C C . THR A 1 92 ? 25.002 -2.645 -28.330 1.00 97.12 92 THR A C 1
ATOM 713 O O . THR A 1 92 ? 25.561 -2.369 -29.395 1.00 97.12 92 THR A O 1
ATOM 716 N N . LEU A 1 93 ? 24.651 -3.895 -28.012 1.00 96.19 93 LEU A N 1
ATOM 717 C CA . LEU A 1 93 ? 24.917 -5.051 -28.873 1.00 96.19 93 LEU A CA 1
ATOM 718 C C . LEU A 1 93 ? 24.195 -4.932 -30.220 1.00 96.19 93 LEU A C 1
ATOM 720 O O . LEU A 1 93 ? 24.797 -5.143 -31.276 1.00 96.19 93 LEU A O 1
ATOM 724 N N . PHE A 1 94 ? 22.921 -4.535 -30.198 1.00 96.06 94 PHE A N 1
ATOM 725 C CA . PHE A 1 94 ? 22.122 -4.357 -31.406 1.00 96.06 94 PHE A CA 1
ATOM 726 C C . PHE A 1 94 ? 22.695 -3.271 -32.324 1.00 96.06 94 PHE A C 1
ATOM 728 O O . PHE A 1 94 ? 22.804 -3.473 -33.536 1.00 96.06 94 PHE A O 1
ATOM 735 N N . ASN A 1 95 ? 23.113 -2.135 -31.763 1.00 95.38 95 ASN A N 1
ATOM 736 C CA . ASN A 1 95 ? 23.727 -1.055 -32.532 1.00 95.38 95 ASN A CA 1
ATOM 737 C C . ASN A 1 95 ? 25.071 -1.470 -33.146 1.00 95.38 95 ASN A C 1
ATOM 739 O O . ASN A 1 95 ? 25.336 -1.139 -34.307 1.00 95.38 95 ASN A O 1
ATOM 743 N N . GLY A 1 96 ? 25.891 -2.227 -32.408 1.00 94.31 96 GLY A N 1
ATOM 744 C CA . GLY A 1 96 ? 27.131 -2.804 -32.928 1.00 94.31 96 GLY A CA 1
ATOM 745 C C . GLY A 1 96 ? 26.873 -3.721 -34.125 1.00 94.31 96 GLY A C 1
ATOM 746 O O . GLY A 1 96 ? 27.445 -3.516 -35.197 1.00 94.31 96 GLY A O 1
ATOM 747 N N . TYR A 1 97 ? 25.936 -4.664 -33.985 1.00 94.00 97 TYR A N 1
ATOM 748 C CA . TYR A 1 97 ? 25.537 -5.566 -35.068 1.00 94.00 97 TYR A CA 1
AT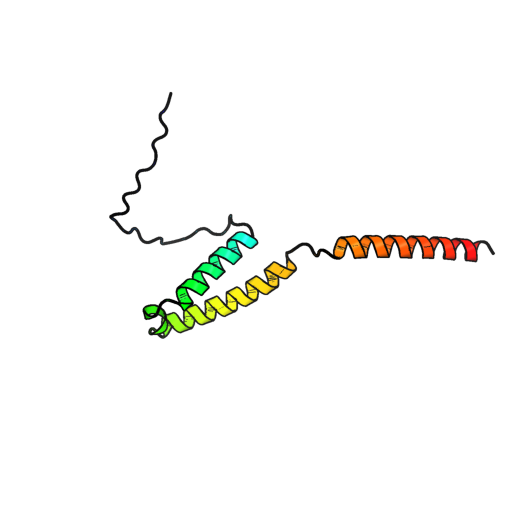OM 749 C C . TYR A 1 97 ? 25.003 -4.810 -36.292 1.00 94.00 97 TYR A C 1
ATOM 751 O O . TYR A 1 97 ? 25.450 -5.035 -37.417 1.00 94.00 97 TYR A O 1
ATOM 759 N N . ARG A 1 98 ? 24.086 -3.859 -36.083 1.00 94.75 98 ARG A N 1
ATOM 760 C CA . ARG A 1 98 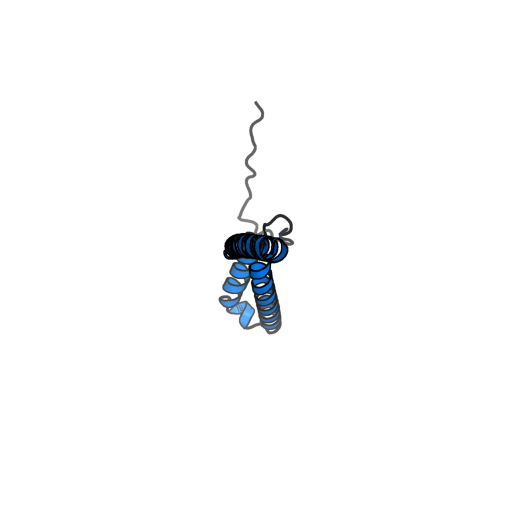? 23.504 -3.050 -37.161 1.00 94.75 98 ARG A CA 1
ATOM 761 C C . ARG A 1 98 ? 24.566 -2.269 -37.931 1.00 94.75 98 ARG A C 1
ATOM 763 O O . ARG A 1 98 ? 24.459 -2.133 -39.148 1.00 94.75 98 ARG A O 1
ATOM 770 N N . THR A 1 99 ? 25.559 -1.733 -37.226 1.00 94.00 99 THR A N 1
ATOM 771 C CA . THR A 1 99 ? 26.668 -0.995 -37.839 1.00 94.00 99 THR A CA 1
ATOM 772 C C . THR A 1 99 ? 27.544 -1.923 -38.670 1.00 94.00 99 THR A C 1
ATOM 774 O O . THR A 1 99 ? 27.854 -1.583 -39.808 1.00 94.00 99 THR A O 1
ATOM 777 N N . ALA A 1 100 ? 27.870 -3.110 -38.149 1.00 91.75 100 ALA A N 1
ATOM 778 C CA . ALA A 1 100 ? 28.643 -4.108 -38.881 1.00 91.75 100 ALA A CA 1
ATOM 779 C C . ALA A 1 100 ? 27.945 -4.519 -40.185 1.00 91.75 100 ALA A C 1
ATOM 781 O O . ALA A 1 100 ? 28.561 -4.451 -41.239 1.00 91.75 100 ALA A O 1
ATOM 782 N N . VAL A 1 101 ? 26.648 -4.853 -40.140 1.00 92.88 101 VAL A N 1
ATOM 783 C CA . VAL A 1 101 ? 25.876 -5.252 -41.334 1.00 92.88 101 VAL A CA 1
ATOM 784 C C . VAL A 1 101 ? 25.788 -4.135 -42.376 1.00 92.88 101 VAL A C 1
ATOM 786 O O . VAL A 1 101 ? 25.869 -4.419 -43.560 1.00 92.88 101 VAL A O 1
ATOM 789 N N . LYS A 1 102 ? 25.644 -2.869 -41.964 1.00 88.69 102 LYS A N 1
ATOM 790 C CA . LYS A 1 102 ? 25.625 -1.728 -42.899 1.00 88.69 102 LYS A CA 1
ATOM 791 C C . LYS A 1 102 ? 26.972 -1.450 -43.575 1.00 88.69 102 LYS A C 1
ATOM 793 O O . LYS A 1 102 ? 26.997 -0.709 -44.551 1.00 88.69 102 LYS A O 1
ATOM 798 N N . GLY A 1 103 ? 28.070 -1.930 -42.996 1.00 81.06 103 GLY A N 1
ATOM 799 C CA . GLY A 1 103 ? 29.417 -1.760 -43.538 1.00 81.06 103 GLY A CA 1
ATOM 800 C C . GLY A 1 103 ? 29.807 -2.802 -44.591 1.00 81.06 103 GLY A C 1
ATOM 801 O O . GLY A 1 103 ? 30.883 -2.664 -45.170 1.00 81.06 103 GLY A O 1
ATOM 802 N N . PHE A 1 104 ? 28.965 -3.817 -44.816 1.00 66.38 104 PHE A N 1
ATOM 803 C CA . PHE A 1 104 ? 29.060 -4.790 -45.910 1.00 66.38 104 PHE A CA 1
ATOM 804 C C . PHE A 1 104 ? 28.132 -4.391 -47.061 1.00 66.38 104 PHE A C 1
ATOM 806 O O . PHE A 1 104 ? 28.506 -4.679 -48.219 1.00 66.38 104 PHE A O 1
#

Sequence (104 aa):
MPETTLSTHDFTNVVEIVLTDLSRLNNGAHFQFIKNVSDRLATDTKIKENAVGQAVIKALTEALATEDKYLVLSQKSLLTDEIANADKERDTLFNGYRTAVKGF

Radius of gyration: 26.87 Å; chains: 1; bounding box: 54×39×80 Å

pLDDT: mean 84.55, std 14.06, range [44.69, 97.69]

Secondary structure (DSSP, 8-state):
----------TTS---------TTS-HHHHHHHHHHHHHHHTT-HHHHHSHHHHHHHHHHHHHHHHHHHHHHHHSPPTTHHHHHHHHHHHHHHHHHHHHHHHT-